Protein AF-A0A1E3B255-F1 (afdb_monomer_lite)

pLDDT: mean 76.57, std 17.76, range [32.53, 95.31]

Radius of gyration: 18.39 Å; chains: 1; bounding box: 44×26×52 Å

Organism: Asper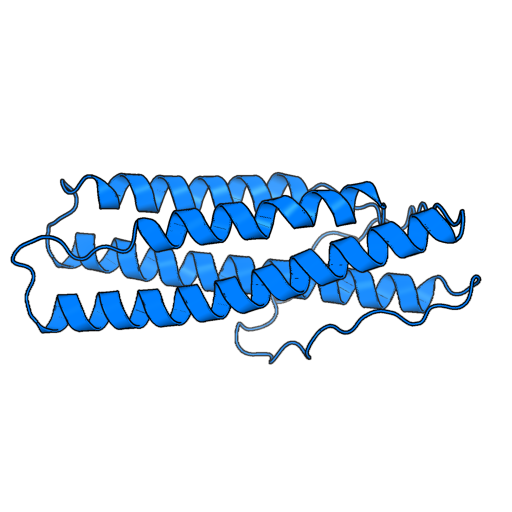gillus cristatus (NCBI:txid573508)

Secondary structure (DSSP, 8-state):
-PPPPPTT---PPP------TT-HHHHHHHHHHHHHHHHHHHHHHHHHHHHHHHHHHHTT-TTSHHHHHHHHHHHHHHHHHIIIIIS--S--HHHHHHTHHHHHHHHHHHHH-PPPTT--HHHHHHHHHHHHHHHHHHHHHHHHHHHHHHHHHHHHHTT-------------

Sequence (172 aa):
MSELPSPTEEISPLTAPDWPSKYTTQALSWFRELRLKISSIIHCLTKTLNAAVQIYEKTNLQDHPRYEDLQAAIHELQDWFDDVVTTETELTKDYLRSVWPMAMFIDIDIGNMVSPKGASIAVLEEMRSLRKEAREIAFEARYVARLAQDVAILLEEYEEGYVVEEMFPGFE

Structure (mmCIF, N/CA/C/O backbone):
data_AF-A0A1E3B255-F1
#
_entry.id   AF-A0A1E3B255-F1
#
loop_
_atom_site.group_PDB
_atom_site.id
_atom_site.type_symbol
_atom_site.label_atom_id
_atom_site.label_alt_id
_atom_site.label_comp_id
_atom_site.label_asym_id
_atom_site.label_entity_id
_atom_site.label_seq_id
_atom_site.pdbx_PDB_ins_code
_atom_site.Cartn_x
_atom_site.Cartn_y
_atom_site.Cartn_z
_atom_site.occupancy
_atom_site.B_iso_or_equiv
_atom_site.auth_seq_id
_atom_site.auth_comp_id
_atom_site.auth_asym_id
_atom_site.auth_atom_id
_atom_site.pdbx_PDB_model_num
ATOM 1 N N . MET A 1 1 ? 20.842 -16.129 4.203 1.00 33.91 1 MET A N 1
ATOM 2 C CA . MET A 1 1 ? 20.456 -15.459 5.466 1.00 33.91 1 MET A CA 1
ATOM 3 C C . MET A 1 1 ? 20.977 -14.041 5.381 1.00 33.91 1 MET A C 1
ATOM 5 O O . MET A 1 1 ? 21.850 -13.657 6.156 1.00 33.91 1 MET A O 1
ATOM 9 N N . SER A 1 2 ? 20.507 -13.293 4.388 1.00 33.69 2 SER A N 1
ATOM 10 C CA . SER A 1 2 ? 20.728 -11.856 4.360 1.00 33.69 2 SER A CA 1
ATOM 11 C C . SER A 1 2 ? 19.650 -11.228 5.233 1.00 33.69 2 SER A C 1
ATOM 13 O O . SER A 1 2 ? 18.496 -11.656 5.287 1.00 33.69 2 SER A O 1
ATOM 15 N N . GLU A 1 3 ? 20.081 -10.271 6.039 1.00 32.53 3 GLU A N 1
ATOM 16 C CA . GLU A 1 3 ? 19.199 -9.521 6.913 1.00 32.53 3 GLU A CA 1
ATOM 17 C C . GLU A 1 3 ? 18.278 -8.658 6.045 1.00 32.53 3 GLU A C 1
ATOM 19 O O . GLU A 1 3 ? 18.741 -7.869 5.221 1.00 32.53 3 GLU A O 1
ATOM 24 N N . LEU A 1 4 ? 16.966 -8.813 6.238 1.00 38.03 4 LEU A N 1
ATOM 25 C CA . LEU A 1 4 ? 15.984 -7.848 5.754 1.00 38.03 4 LEU A CA 1
ATOM 26 C C . LEU A 1 4 ? 16.382 -6.455 6.276 1.00 38.03 4 LEU A C 1
ATOM 28 O O . LEU A 1 4 ? 16.614 -6.318 7.484 1.00 38.03 4 LEU A O 1
ATOM 32 N N . PRO A 1 5 ? 16.470 -5.426 5.413 1.00 37.59 5 PRO A N 1
ATOM 33 C CA . PRO A 1 5 ? 16.816 -4.084 5.853 1.00 37.59 5 PRO A CA 1
ATOM 34 C C . PRO A 1 5 ? 15.815 -3.603 6.909 1.00 37.59 5 PRO A C 1
ATOM 36 O O . PRO A 1 5 ? 14.605 -3.820 6.811 1.00 37.59 5 PRO A O 1
ATOM 39 N N . SER A 1 6 ? 16.349 -2.992 7.967 1.00 33.16 6 SER A N 1
ATOM 40 C CA . SER A 1 6 ? 15.565 -2.540 9.114 1.00 33.16 6 SER A CA 1
ATOM 41 C C . SER A 1 6 ? 14.556 -1.454 8.698 1.00 33.16 6 SER A C 1
ATOM 43 O O . SER A 1 6 ? 14.873 -0.645 7.825 1.00 33.16 6 SER A O 1
ATOM 45 N N . PRO A 1 7 ? 13.376 -1.345 9.345 1.00 43.81 7 PRO A N 1
ATOM 46 C CA . PRO A 1 7 ? 12.202 -0.609 8.841 1.00 43.81 7 PRO A CA 1
ATOM 47 C C . PRO A 1 7 ? 12.319 0.927 8.885 1.00 43.81 7 PRO A C 1
ATOM 49 O O . PRO A 1 7 ? 11.310 1.626 8.879 1.00 43.81 7 PRO A O 1
ATOM 52 N N . THR A 1 8 ? 13.534 1.456 9.014 1.00 36.88 8 THR A N 1
ATOM 53 C CA . THR A 1 8 ? 13.813 2.865 9.330 1.00 36.88 8 THR A CA 1
ATOM 54 C C . THR A 1 8 ? 14.901 3.477 8.456 1.00 36.88 8 THR A C 1
ATOM 56 O O . THR A 1 8 ? 15.274 4.624 8.687 1.00 36.88 8 THR A O 1
ATOM 59 N N . GLU A 1 9 ? 15.425 2.757 7.460 1.00 41.53 9 GLU A N 1
ATOM 60 C CA . GLU A 1 9 ? 16.213 3.423 6.426 1.00 41.53 9 GLU A CA 1
ATOM 61 C C . GLU A 1 9 ? 15.268 4.333 5.641 1.00 41.53 9 GLU A C 1
ATOM 63 O O . GLU A 1 9 ? 14.358 3.864 4.959 1.00 41.53 9 GLU A O 1
ATOM 68 N N . GLU A 1 10 ? 15.448 5.648 5.791 1.00 41.59 10 GLU A N 1
ATOM 69 C CA . GLU A 1 10 ? 14.855 6.649 4.910 1.00 41.59 10 GLU A CA 1
ATOM 70 C C . GLU A 1 10 ? 15.289 6.318 3.478 1.00 41.59 10 GLU A C 1
ATOM 72 O O . GLU A 1 10 ? 16.357 6.725 3.017 1.00 41.59 10 GLU A O 1
ATOM 77 N N . ILE A 1 11 ? 14.478 5.525 2.774 1.00 51.50 11 ILE A N 1
ATOM 78 C CA . ILE A 1 11 ? 14.713 5.228 1.367 1.00 51.50 11 ILE A CA 1
ATOM 79 C C . ILE A 1 11 ? 14.586 6.563 0.648 1.00 51.50 11 ILE A C 1
ATOM 81 O O . ILE A 1 11 ? 13.497 7.152 0.619 1.00 51.50 11 ILE A O 1
ATOM 85 N N . SER A 1 12 ? 15.715 7.035 0.116 1.00 53.25 12 SER A N 1
ATOM 86 C CA . SER A 1 12 ? 15.820 8.306 -0.596 1.00 53.25 12 SER A CA 1
ATOM 87 C C . SER A 1 12 ? 14.668 8.456 -1.596 1.00 53.25 12 SER A C 1
ATOM 89 O O . SER A 1 12 ? 14.230 7.458 -2.179 1.00 53.25 12 SER A O 1
ATOM 91 N N . PRO A 1 13 ? 14.125 9.673 -1.779 1.00 60.66 13 PRO A N 1
ATOM 92 C CA . PRO A 1 13 ? 13.020 9.882 -2.702 1.00 60.66 13 PRO A CA 1
ATOM 93 C C . PRO A 1 13 ? 13.433 9.422 -4.103 1.00 60.66 13 PRO A C 1
ATOM 95 O O . PRO A 1 13 ? 14.395 9.934 -4.671 1.00 60.66 13 PRO A O 1
ATOM 98 N N . LEU A 1 14 ? 12.710 8.434 -4.634 1.00 67.88 14 LEU A N 1
ATOM 99 C CA . LEU A 1 14 ? 12.940 7.894 -5.967 1.00 67.88 14 LEU A CA 1
ATOM 100 C C . LEU A 1 14 ? 12.602 8.980 -6.993 1.00 67.88 14 LEU A C 1
ATOM 102 O O . LEU A 1 14 ? 11.482 9.480 -7.015 1.00 67.88 14 LEU A O 1
ATOM 106 N N . THR A 1 15 ? 13.561 9.370 -7.824 1.00 68.75 15 THR A N 1
ATOM 107 C CA . THR A 1 15 ? 13.362 10.389 -8.865 1.00 68.75 15 THR A CA 1
ATOM 108 C C . THR A 1 15 ? 13.256 9.756 -10.241 1.00 68.75 15 THR A C 1
ATOM 110 O O . THR A 1 15 ? 13.706 8.629 -10.443 1.00 68.75 15 THR A O 1
ATOM 113 N N . ALA A 1 16 ? 12.697 10.488 -11.207 1.00 65.06 16 ALA A N 1
ATOM 114 C CA . ALA A 1 16 ? 12.631 10.012 -12.584 1.00 65.06 16 ALA A CA 1
ATOM 115 C C . ALA A 1 16 ? 14.055 9.774 -13.116 1.00 65.06 16 ALA A C 1
ATOM 117 O O . ALA A 1 16 ? 14.921 10.630 -12.912 1.00 65.06 16 ALA A O 1
ATOM 118 N N . PRO A 1 17 ? 14.317 8.626 -13.753 1.00 67.12 17 PRO A N 1
ATOM 119 C CA . PRO A 1 17 ? 15.600 8.367 -14.371 1.00 67.12 17 PRO A CA 1
ATOM 120 C C . PRO A 1 17 ? 15.803 9.261 -15.600 1.00 67.12 17 PRO A C 1
ATOM 122 O O . PRO A 1 17 ? 14.902 9.414 -16.419 1.00 67.12 17 PRO A O 1
ATOM 125 N N . ASP A 1 18 ? 17.009 9.809 -15.747 1.00 62.75 18 ASP A N 1
ATOM 126 C CA . ASP A 1 18 ? 17.459 10.526 -16.948 1.00 62.75 18 ASP A CA 1
ATOM 127 C C . ASP A 1 18 ? 18.428 9.624 -17.726 1.00 62.75 18 ASP A C 1
ATOM 129 O O . ASP A 1 18 ? 19.645 9.817 -17.699 1.00 62.75 18 ASP A O 1
ATOM 133 N N . TRP A 1 19 ? 17.916 8.530 -18.303 1.00 63.19 19 TRP A N 1
ATOM 134 C CA . TRP A 1 19 ? 18.770 7.572 -19.011 1.00 63.19 19 TRP A CA 1
ATOM 135 C C . TRP A 1 19 ? 18.948 7.975 -20.476 1.00 63.19 19 TRP A C 1
ATOM 137 O O . TRP A 1 19 ? 17.983 7.954 -21.239 1.00 63.19 19 TRP A O 1
ATOM 147 N N . PRO A 1 20 ? 20.182 8.259 -20.926 1.00 50.91 20 PRO A N 1
ATOM 148 C CA . PRO A 1 20 ? 20.498 8.167 -22.338 1.00 50.91 20 PRO A CA 1
ATOM 149 C C . PRO A 1 20 ? 20.525 6.689 -22.751 1.00 50.91 20 PRO A C 1
ATOM 151 O O . PRO A 1 20 ? 20.942 5.831 -21.972 1.00 50.91 20 PRO A O 1
ATOM 154 N N . SER A 1 21 ? 20.141 6.446 -24.002 1.00 55.00 21 SER A N 1
ATOM 155 C CA . SER A 1 21 ? 19.859 5.198 -24.736 1.00 55.00 21 SER A CA 1
ATOM 156 C C . SER A 1 21 ? 20.803 3.972 -24.624 1.00 55.00 21 SER A C 1
ATOM 158 O O . SER A 1 21 ? 20.763 3.072 -25.463 1.00 55.00 21 SER A O 1
ATOM 160 N N . LYS A 1 22 ? 21.746 3.920 -23.667 1.00 50.47 22 LYS A N 1
ATOM 161 C CA . LYS A 1 22 ? 22.837 2.922 -23.623 1.00 50.47 22 LYS A CA 1
ATOM 162 C C . LYS A 1 22 ? 23.322 2.440 -22.242 1.00 50.47 22 LYS A C 1
ATOM 164 O O . LYS A 1 22 ? 24.376 1.806 -22.201 1.00 50.47 22 LYS A O 1
ATOM 169 N N . TYR A 1 23 ? 22.632 2.674 -21.121 1.00 56.22 23 TYR A N 1
ATOM 170 C CA . TYR A 1 23 ? 23.168 2.282 -19.797 1.00 56.22 23 TYR A CA 1
ATOM 171 C C . TYR A 1 23 ? 22.293 1.298 -19.012 1.00 56.22 23 TYR A C 1
ATOM 173 O O . TYR A 1 23 ? 21.348 1.674 -18.327 1.00 56.22 23 TYR A O 1
ATOM 181 N N . THR A 1 24 ? 22.704 0.029 -19.017 1.00 62.94 24 THR A N 1
ATOM 182 C CA . THR A 1 24 ? 22.044 -1.082 -18.311 1.00 62.94 24 THR A CA 1
ATOM 183 C C . THR A 1 24 ? 22.204 -1.034 -16.784 1.00 62.94 24 THR A C 1
ATOM 185 O O . THR A 1 24 ? 21.266 -1.361 -16.067 1.00 62.94 24 THR A O 1
ATOM 188 N N . THR A 1 25 ? 23.346 -0.587 -16.241 1.00 66.62 25 THR A N 1
ATOM 189 C CA . THR A 1 25 ? 23.601 -0.631 -14.781 1.00 66.62 25 THR A CA 1
ATOM 190 C C . THR A 1 25 ? 22.832 0.426 -13.982 1.00 66.62 25 THR A C 1
ATOM 192 O O . THR A 1 25 ? 22.376 0.146 -12.875 1.00 66.62 25 THR A O 1
ATOM 195 N N . GLN A 1 26 ? 22.668 1.638 -14.524 1.00 70.31 26 GLN A N 1
ATOM 196 C CA . GLN A 1 26 ? 21.880 2.693 -13.868 1.00 70.31 26 GLN A CA 1
ATOM 197 C C . GLN A 1 26 ? 20.389 2.352 -13.881 1.00 70.31 26 GLN A C 1
ATOM 199 O O . GLN A 1 26 ? 19.716 2.552 -12.872 1.00 70.31 26 GLN A O 1
ATOM 204 N N . ALA A 1 27 ? 19.913 1.754 -14.979 1.00 71.38 27 ALA A N 1
ATOM 205 C CA . ALA A 1 27 ? 18.572 1.200 -15.054 1.00 71.38 27 ALA A CA 1
ATOM 206 C C . ALA A 1 27 ? 18.344 0.138 -13.980 1.00 71.38 27 ALA A C 1
ATOM 208 O O . ALA A 1 27 ? 17.461 0.283 -13.138 1.00 71.38 27 ALA A O 1
ATOM 209 N N . LEU A 1 28 ? 19.221 -0.865 -13.926 1.00 73.38 28 LEU A N 1
ATOM 210 C CA . LEU A 1 28 ? 19.186 -1.916 -12.909 1.00 73.38 28 LEU A CA 1
ATOM 211 C C . LEU A 1 28 ? 19.162 -1.370 -11.472 1.00 73.38 28 LEU A C 1
ATOM 213 O O . LEU A 1 28 ? 18.398 -1.874 -10.650 1.00 73.38 28 LEU A O 1
ATOM 217 N N . SER A 1 29 ? 19.968 -0.349 -11.158 1.00 77.06 29 SER A N 1
ATOM 218 C CA . SER A 1 29 ? 19.981 0.280 -9.826 1.00 77.06 29 SER A CA 1
ATOM 219 C C . SER A 1 29 ? 18.655 0.956 -9.494 1.00 77.06 29 SER A C 1
ATOM 221 O O . SER A 1 29 ? 18.113 0.766 -8.411 1.00 77.06 29 SER A O 1
ATOM 223 N N . TRP A 1 30 ? 18.090 1.702 -10.436 1.00 81.69 30 TRP A N 1
ATOM 224 C CA . TRP A 1 30 ? 16.827 2.394 -10.217 1.00 81.69 30 TRP A CA 1
ATOM 225 C C . TRP A 1 30 ? 15.657 1.420 -10.037 1.00 81.69 30 TRP A C 1
ATOM 227 O O . TRP A 1 30 ? 14.828 1.606 -9.154 1.00 81.69 30 TRP A O 1
ATOM 237 N N . PHE A 1 31 ? 15.607 0.335 -10.816 1.00 78.56 31 PHE A N 1
ATOM 238 C CA . PHE A 1 31 ? 14.588 -0.702 -10.634 1.00 78.56 31 PHE A CA 1
ATOM 239 C C . PHE A 1 31 ? 14.726 -1.430 -9.289 1.00 78.56 31 PHE A C 1
ATOM 241 O O . PHE A 1 31 ? 13.714 -1.768 -8.671 1.00 78.56 31 PHE A O 1
ATOM 248 N N . ARG A 1 32 ? 15.960 -1.639 -8.802 1.00 79.88 32 ARG A N 1
ATOM 249 C CA . ARG A 1 32 ? 16.213 -2.133 -7.434 1.00 79.88 32 ARG A CA 1
ATOM 250 C C . ARG A 1 32 ? 15.617 -1.199 -6.399 1.00 79.88 32 ARG A C 1
ATOM 252 O O . ARG A 1 32 ? 14.892 -1.650 -5.519 1.00 79.88 32 ARG A O 1
ATOM 259 N N . GLU A 1 33 ? 15.909 0.089 -6.522 1.00 85.06 33 GLU A N 1
ATOM 260 C CA . GLU A 1 33 ? 15.391 1.114 -5.621 1.00 85.06 33 GLU A CA 1
ATOM 261 C C . GLU A 1 33 ? 13.861 1.190 -5.685 1.00 85.06 33 GLU A C 1
ATOM 263 O O . GLU A 1 33 ? 13.221 1.253 -4.639 1.00 85.06 33 GLU A O 1
ATOM 268 N N . LEU A 1 34 ? 13.262 1.075 -6.876 1.00 86.12 34 LEU A N 1
ATOM 269 C CA . LEU A 1 34 ? 11.813 0.987 -7.056 1.00 86.12 34 LEU A CA 1
ATOM 270 C C . LEU A 1 34 ? 11.219 -0.218 -6.316 1.00 86.12 34 LEU A C 1
ATOM 272 O O . LEU A 1 34 ? 10.269 -0.043 -5.554 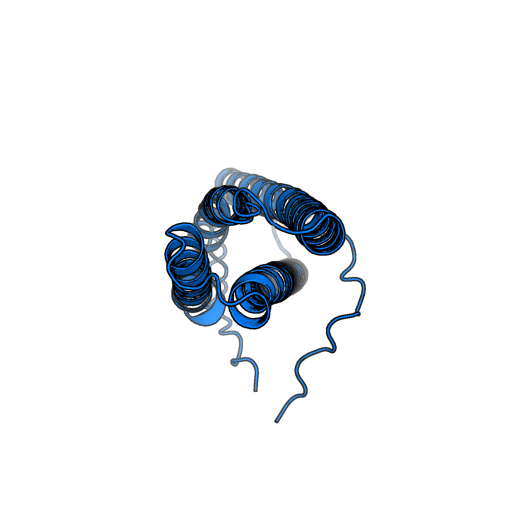1.00 86.12 34 LEU A O 1
ATOM 276 N N . ARG A 1 35 ? 11.781 -1.422 -6.494 1.00 84.81 35 ARG A N 1
ATOM 277 C CA . ARG A 1 35 ? 11.327 -2.629 -5.779 1.00 84.81 35 ARG A CA 1
ATOM 278 C C . ARG A 1 35 ? 11.441 -2.463 -4.270 1.00 84.81 35 ARG A C 1
ATOM 280 O O . ARG A 1 35 ? 10.469 -2.701 -3.566 1.00 84.81 35 ARG A O 1
ATOM 287 N N . LEU A 1 36 ? 12.585 -1.995 -3.771 1.00 86.50 36 LEU A N 1
ATOM 288 C CA . LEU A 1 36 ? 12.783 -1.742 -2.340 1.00 86.50 36 LEU A CA 1
ATOM 289 C C . LEU A 1 36 ? 11.780 -0.719 -1.798 1.00 86.50 36 LEU A C 1
ATOM 291 O O . LEU A 1 36 ? 11.238 -0.901 -0.707 1.00 86.50 36 LEU A O 1
ATOM 295 N N . LYS A 1 37 ? 11.500 0.335 -2.570 1.00 88.75 37 LYS A N 1
ATOM 296 C CA . LYS A 1 37 ? 10.533 1.364 -2.197 1.00 88.75 37 LYS A CA 1
ATOM 297 C C . LYS A 1 37 ? 9.118 0.800 -2.115 1.00 88.75 37 LYS A C 1
ATOM 299 O O . LYS A 1 37 ? 8.439 1.044 -1.122 1.00 88.75 37 LYS A O 1
ATOM 304 N N . ILE A 1 38 ? 8.699 0.012 -3.106 1.00 88.00 38 ILE A N 1
ATOM 305 C CA . ILE A 1 38 ? 7.403 -0.678 -3.099 1.00 88.00 38 ILE A CA 1
ATOM 306 C C . ILE A 1 38 ? 7.316 -1.626 -1.897 1.00 88.00 38 ILE A C 1
ATOM 308 O O . ILE A 1 38 ? 6.367 -1.527 -1.125 1.00 88.00 38 ILE A O 1
ATOM 312 N N . SER A 1 39 ? 8.326 -2.469 -1.664 1.00 88.25 39 SER A N 1
ATOM 313 C CA . SER A 1 39 ? 8.360 -3.376 -0.508 1.00 88.25 39 SER A CA 1
ATOM 314 C C . SER A 1 39 ? 8.238 -2.636 0.822 1.00 88.25 39 SER A C 1
ATOM 316 O O . SER A 1 39 ? 7.499 -3.065 1.707 1.00 88.25 39 SER A O 1
ATOM 318 N N . SER A 1 40 ? 8.917 -1.497 0.964 1.00 89.94 40 SER A N 1
ATOM 319 C CA . SER A 1 40 ? 8.816 -0.655 2.157 1.00 89.94 40 SER A CA 1
ATOM 320 C C . SER A 1 40 ? 7.414 -0.070 2.338 1.00 89.94 40 SER A C 1
ATOM 322 O O . SER A 1 40 ? 6.861 -0.163 3.432 1.00 89.94 40 SER A O 1
ATOM 324 N N . ILE A 1 41 ? 6.806 0.461 1.272 1.00 90.75 41 ILE A N 1
ATOM 325 C CA . ILE A 1 41 ? 5.433 0.991 1.287 1.00 90.75 41 ILE A CA 1
ATOM 326 C C . ILE A 1 41 ? 4.445 -0.089 1.733 1.00 90.75 41 ILE A C 1
ATOM 328 O O . ILE A 1 41 ? 3.659 0.141 2.652 1.00 90.75 41 ILE A O 1
ATOM 332 N N . ILE A 1 42 ? 4.515 -1.273 1.122 1.00 89.25 42 ILE A N 1
ATOM 333 C CA . ILE A 1 42 ? 3.624 -2.397 1.425 1.00 89.25 42 ILE A CA 1
ATOM 334 C C . ILE A 1 42 ? 3.818 -2.877 2.862 1.00 89.25 42 ILE A C 1
ATOM 336 O O . ILE A 1 42 ? 2.837 -3.086 3.579 1.00 89.25 42 ILE A O 1
ATOM 340 N N . HIS A 1 43 ? 5.065 -2.996 3.322 1.00 90.38 43 HIS A N 1
ATOM 341 C CA . HIS A 1 43 ? 5.364 -3.380 4.698 1.00 90.38 43 HIS A CA 1
ATOM 342 C C . HIS A 1 43 ? 4.805 -2.369 5.708 1.00 90.38 43 HIS A C 1
ATOM 344 O O . HIS A 1 43 ? 4.124 -2.755 6.662 1.00 90.38 43 HIS A O 1
ATOM 350 N N . CYS A 1 44 ? 5.064 -1.077 5.491 1.00 92.38 44 CYS A N 1
ATOM 351 C CA . CYS A 1 44 ? 4.564 -0.003 6.342 1.00 92.38 44 CYS A CA 1
ATOM 352 C C . CYS A 1 44 ? 3.035 -0.000 6.376 1.00 92.38 44 CYS A C 1
ATOM 354 O O . CYS A 1 44 ? 2.457 -0.016 7.460 1.00 92.38 44 CYS A O 1
ATOM 356 N N . LEU A 1 45 ? 2.375 -0.080 5.217 1.00 91.69 45 LEU A N 1
ATOM 357 C CA . LEU A 1 45 ? 0.918 -0.108 5.152 1.00 91.69 45 LEU A CA 1
ATOM 358 C C . LEU A 1 45 ? 0.343 -1.334 5.865 1.00 91.69 45 LEU A C 1
ATOM 360 O O . LEU A 1 45 ? -0.530 -1.189 6.717 1.00 91.69 45 LEU A O 1
ATOM 364 N N . THR A 1 46 ? 0.876 -2.525 5.589 1.00 91.38 46 THR A N 1
ATOM 365 C CA . THR A 1 46 ? 0.462 -3.776 6.241 1.00 91.38 46 THR A CA 1
ATOM 366 C C . THR A 1 46 ? 0.582 -3.670 7.758 1.00 91.38 46 THR A C 1
ATOM 368 O O . THR A 1 46 ? -0.315 -4.087 8.493 1.00 91.38 46 THR A O 1
ATOM 371 N N . LYS A 1 47 ? 1.671 -3.081 8.259 1.00 94.00 47 LYS A N 1
ATOM 372 C CA . LYS A 1 47 ? 1.872 -2.843 9.690 1.00 94.00 47 LYS A CA 1
ATOM 373 C C . LYS A 1 47 ? 0.824 -1.880 10.255 1.00 94.00 47 LYS A C 1
ATOM 375 O O . LYS A 1 47 ? 0.255 -2.167 11.310 1.00 94.00 47 LYS A O 1
ATOM 380 N N . THR A 1 48 ? 0.543 -0.773 9.571 1.00 95.00 48 THR A N 1
ATOM 381 C CA . THR A 1 48 ? -0.462 0.214 9.997 1.00 95.00 48 THR A CA 1
ATOM 382 C C . THR A 1 48 ? -1.881 -0.375 9.983 1.00 95.00 48 THR A C 1
ATOM 384 O O . THR A 1 48 ? -2.653 -0.141 10.916 1.00 95.00 48 THR A O 1
ATOM 387 N N . LEU A 1 49 ? -2.223 -1.196 8.983 1.00 93.69 49 LEU A N 1
ATOM 388 C CA . LEU A 1 49 ? -3.504 -1.909 8.909 1.00 93.69 49 LEU A CA 1
ATOM 389 C C . LEU A 1 49 ? -3.629 -2.957 10.023 1.00 93.69 49 LEU A C 1
ATOM 391 O O . LEU A 1 49 ? -4.639 -2.986 10.724 1.00 93.69 49 LEU A O 1
ATOM 395 N N . ASN A 1 50 ? -2.582 -3.748 10.275 1.00 94.75 50 ASN A N 1
ATOM 396 C CA . ASN A 1 50 ? -2.553 -4.692 11.396 1.00 94.75 50 ASN A CA 1
ATOM 397 C C . ASN A 1 50 ? -2.710 -3.987 12.751 1.00 94.75 50 ASN A C 1
ATOM 399 O O . ASN A 1 50 ? -3.404 -4.488 13.634 1.00 94.75 50 ASN A O 1
ATOM 403 N N . ALA A 1 51 ? -2.120 -2.803 12.929 1.00 95.31 51 ALA A N 1
ATOM 404 C CA . ALA A 1 51 ? -2.335 -2.007 14.135 1.00 95.31 51 ALA A CA 1
ATOM 405 C C . ALA A 1 51 ? -3.811 -1.592 14.291 1.00 95.31 51 ALA A C 1
ATOM 407 O O . ALA A 1 51 ? -4.342 -1.629 15.401 1.00 95.31 51 ALA A O 1
ATOM 408 N N . ALA A 1 52 ? -4.502 -1.267 13.193 1.00 93.88 52 ALA A N 1
ATOM 409 C CA . ALA A 1 52 ? -5.935 -0.977 13.223 1.00 93.88 52 ALA A CA 1
ATOM 410 C C . ALA A 1 52 ? -6.774 -2.222 13.558 1.00 93.88 52 ALA A C 1
ATOM 412 O O . ALA A 1 52 ? -7.698 -2.123 14.367 1.00 93.88 52 ALA A O 1
ATOM 413 N N . VAL A 1 53 ? -6.426 -3.394 13.018 1.00 94.06 53 VAL A N 1
ATOM 414 C CA . VAL A 1 53 ? -7.039 -4.686 13.382 1.00 94.06 53 VAL A CA 1
ATOM 415 C C . VAL A 1 53 ? -6.887 -4.953 14.884 1.00 94.06 53 VAL A C 1
ATOM 417 O O . VAL A 1 53 ? -7.870 -5.248 15.564 1.00 94.06 53 VAL A O 1
ATOM 420 N N . GLN A 1 54 ? -5.699 -4.728 15.450 1.00 94.44 54 GLN A N 1
ATOM 421 C CA . GLN A 1 54 ? -5.459 -4.904 16.887 1.00 94.44 54 GLN A CA 1
ATOM 422 C C . GLN A 1 54 ? -6.312 -3.983 17.770 1.00 94.44 54 GLN A C 1
ATOM 424 O O . GLN A 1 54 ? -6.605 -4.339 18.912 1.00 94.44 54 GLN A O 1
ATOM 429 N N . ILE A 1 55 ? -6.720 -2.801 17.291 1.00 93.00 55 ILE A N 1
ATOM 430 C CA . ILE A 1 55 ? -7.650 -1.938 18.037 1.00 93.00 55 ILE A CA 1
ATOM 431 C C . ILE A 1 55 ? -9.002 -2.636 18.188 1.00 93.00 55 ILE A C 1
ATOM 433 O O . ILE A 1 55 ? -9.556 -2.653 19.289 1.00 93.00 55 ILE A O 1
ATOM 437 N N . TYR A 1 56 ? -9.525 -3.242 17.120 1.00 91.06 56 TYR A N 1
ATOM 438 C CA . TYR A 1 56 ? -10.771 -4.010 17.182 1.00 91.06 56 TYR A CA 1
ATOM 439 C C . TYR A 1 56 ? -10.655 -5.194 18.145 1.00 91.06 56 TYR A C 1
ATOM 441 O O . TYR A 1 56 ? -11.551 -5.409 18.958 1.00 91.06 56 TYR A O 1
ATOM 449 N N . GLU A 1 57 ? -9.526 -5.900 18.133 1.00 92.06 57 GLU A N 1
ATOM 450 C CA . GLU A 1 57 ? -9.285 -7.033 19.033 1.00 92.06 57 GLU A CA 1
ATOM 451 C C . GLU A 1 57 ? -9.231 -6.606 20.502 1.00 92.06 57 GLU A C 1
ATOM 453 O O . GLU A 1 57 ? -9.917 -7.177 21.348 1.00 92.06 57 GLU A O 1
ATOM 458 N N . LYS A 1 58 ? -8.470 -5.550 20.814 1.00 91.69 58 LYS A N 1
ATOM 459 C CA . LYS A 1 58 ? -8.324 -5.022 22.183 1.00 91.69 58 LYS A CA 1
ATOM 460 C C . LYS A 1 58 ? -9.617 -4.424 22.732 1.00 91.69 58 LYS A C 1
ATOM 462 O O . LYS A 1 58 ? -9.782 -4.330 23.947 1.00 91.69 58 LYS A O 1
ATOM 467 N N . THR A 1 59 ? -10.512 -3.985 21.851 1.00 88.62 59 THR A N 1
ATOM 468 C CA . THR A 1 59 ? -11.796 -3.382 22.225 1.00 88.62 59 THR A CA 1
ATOM 469 C C . THR A 1 59 ? -12.961 -4.372 22.200 1.00 88.62 59 THR A C 1
ATOM 471 O O . THR A 1 59 ? -14.071 -3.975 22.548 1.00 88.62 59 THR A O 1
ATOM 474 N N . ASN A 1 60 ? -12.712 -5.651 21.881 1.00 87.31 60 ASN A N 1
ATOM 475 C CA . ASN A 1 60 ? -13.725 -6.697 21.696 1.00 87.31 60 ASN A CA 1
ATOM 476 C C . ASN A 1 60 ? -14.788 -6.328 20.641 1.00 87.31 60 ASN A C 1
ATOM 478 O O . ASN A 1 60 ? -15.986 -6.493 20.866 1.00 87.31 60 ASN A O 1
ATOM 482 N N . LEU A 1 61 ? -14.352 -5.759 19.513 1.00 85.56 61 LEU A N 1
ATOM 483 C CA . LEU A 1 61 ? -15.209 -5.289 18.417 1.00 85.56 61 LEU A CA 1
ATOM 484 C C . LEU A 1 61 ? -14.965 -6.062 17.111 1.00 85.56 61 LEU A C 1
ATOM 486 O O . LEU A 1 61 ? -15.159 -5.513 16.029 1.00 85.56 61 LEU A O 1
ATOM 490 N N . GLN A 1 62 ? -14.555 -7.330 17.202 1.00 90.19 62 GLN A N 1
ATOM 491 C CA . GLN A 1 62 ? -14.297 -8.201 16.047 1.00 90.19 62 GLN A CA 1
ATOM 492 C C . GLN A 1 62 ? -15.556 -8.475 15.206 1.00 90.19 62 GLN A C 1
ATOM 494 O O . GLN A 1 62 ? -15.446 -8.656 14.003 1.00 90.19 62 GLN A O 1
ATOM 499 N N . ASP A 1 63 ? -16.753 -8.416 15.802 1.00 87.25 63 ASP A N 1
ATOM 500 C CA . ASP A 1 63 ? -18.030 -8.578 15.082 1.00 87.25 63 ASP A CA 1
ATOM 501 C C . ASP A 1 63 ? -18.368 -7.383 14.161 1.00 87.25 63 ASP A C 1
ATOM 503 O O . ASP A 1 63 ? -19.403 -7.356 13.490 1.00 87.25 63 ASP A O 1
ATOM 507 N N . HIS A 1 64 ? -17.546 -6.330 14.166 1.00 87.31 64 HIS A N 1
ATOM 508 C CA . HIS A 1 64 ? -17.752 -5.170 13.313 1.00 87.31 64 HIS A CA 1
ATOM 509 C C . HIS A 1 64 ? -17.339 -5.501 11.866 1.00 87.31 64 HIS A C 1
ATOM 511 O O . HIS A 1 64 ? -16.200 -5.911 11.668 1.00 87.31 64 HIS A O 1
ATOM 517 N N . PRO A 1 65 ? -18.159 -5.216 10.829 1.00 87.88 65 PRO A N 1
ATOM 518 C CA . PRO A 1 65 ? -17.847 -5.589 9.438 1.00 87.88 65 PRO A CA 1
ATOM 519 C C . PRO A 1 65 ? -16.481 -5.097 8.940 1.00 87.88 65 PRO A C 1
ATOM 521 O O . PRO A 1 65 ? -15.810 -5.749 8.153 1.00 87.88 65 PRO A O 1
ATOM 524 N N . ARG A 1 66 ? -16.027 -3.948 9.455 1.00 88.81 66 ARG A N 1
ATOM 525 C CA . ARG A 1 66 ? -14.719 -3.386 9.091 1.00 88.81 66 ARG A CA 1
ATOM 526 C C . ARG A 1 66 ? -13.519 -4.168 9.624 1.00 88.81 66 ARG A C 1
ATOM 528 O O . ARG A 1 66 ? -12.419 -3.939 9.141 1.00 88.81 66 ARG A O 1
ATOM 535 N N . TYR A 1 67 ? -13.705 -5.030 10.621 1.00 90.94 67 TYR A N 1
ATOM 536 C CA . TYR A 1 67 ? -12.660 -5.948 11.067 1.00 90.94 67 TYR A CA 1
ATOM 537 C C . TYR A 1 67 ? -12.333 -6.946 9.951 1.00 90.94 67 TYR A C 1
ATOM 539 O O . TYR A 1 67 ? -11.181 -7.030 9.535 1.00 90.94 67 TYR A O 1
ATOM 547 N N . GLU A 1 68 ? -13.361 -7.604 9.407 1.00 90.69 68 GLU A N 1
ATOM 548 C CA . GLU A 1 68 ? -13.227 -8.533 8.279 1.00 90.69 68 GLU A CA 1
ATOM 549 C C . GLU A 1 68 ? -12.720 -7.813 7.021 1.00 90.69 68 GLU A C 1
ATOM 551 O O . GLU A 1 68 ? -11.781 -8.292 6.390 1.00 90.69 68 GLU A O 1
ATOM 556 N N . ASP A 1 69 ? -13.251 -6.621 6.707 1.00 90.50 69 ASP A N 1
ATOM 557 C CA . ASP A 1 69 ? -12.781 -5.833 5.555 1.00 90.50 69 ASP A CA 1
ATOM 558 C C . ASP A 1 69 ? -11.286 -5.469 5.662 1.00 90.50 69 ASP A C 1
ATOM 560 O O . ASP A 1 69 ? -10.577 -5.454 4.659 1.00 90.50 69 ASP A O 1
ATOM 564 N N . LEU A 1 70 ? -10.787 -5.152 6.867 1.00 90.56 70 LEU A N 1
ATOM 565 C CA . LEU A 1 70 ? -9.365 -4.852 7.086 1.00 90.56 70 LEU A CA 1
ATOM 566 C C . LEU A 1 70 ? -8.490 -6.099 6.950 1.00 90.56 70 LEU A C 1
ATOM 568 O O . LEU A 1 70 ? -7.381 -6.004 6.431 1.00 90.56 70 LEU A O 1
ATOM 572 N N . GLN A 1 71 ? -8.964 -7.254 7.415 1.00 92.38 71 GLN A N 1
ATOM 573 C CA . GLN A 1 71 ? -8.243 -8.514 7.238 1.00 92.38 71 GLN A CA 1
ATOM 574 C C . GLN A 1 71 ? -8.170 -8.904 5.761 1.00 92.38 71 GLN A C 1
ATOM 576 O O . GLN A 1 71 ? -7.091 -9.240 5.281 1.00 92.38 71 GLN A O 1
ATOM 581 N N . ALA A 1 72 ? -9.286 -8.798 5.035 1.00 90.69 72 ALA A N 1
ATOM 582 C CA . ALA A 1 72 ? -9.332 -9.045 3.597 1.00 90.69 72 ALA A CA 1
ATOM 583 C C . ALA A 1 72 ? -8.377 -8.113 2.835 1.00 90.69 72 ALA A C 1
ATOM 585 O O . ALA A 1 72 ? -7.568 -8.596 2.054 1.00 90.69 72 ALA A O 1
ATOM 586 N N . ALA A 1 73 ? -8.389 -6.814 3.148 1.00 88.12 73 ALA A N 1
ATOM 587 C CA . ALA A 1 73 ? -7.457 -5.835 2.586 1.00 88.12 73 ALA A CA 1
ATOM 588 C C . ALA A 1 73 ? -5.980 -6.215 2.802 1.00 88.12 73 ALA A C 1
ATOM 590 O O . ALA A 1 73 ? -5.176 -6.156 1.876 1.00 88.12 73 ALA A O 1
ATOM 591 N N . ILE A 1 74 ? -5.612 -6.648 4.015 1.00 90.75 74 ILE A N 1
ATOM 592 C CA . ILE A 1 74 ? -4.242 -7.102 4.306 1.00 90.75 74 ILE A CA 1
ATOM 593 C C . ILE A 1 74 ? -3.868 -8.311 3.439 1.00 90.75 74 ILE A C 1
ATOM 595 O O . ILE A 1 74 ? -2.756 -8.350 2.917 1.00 90.75 74 ILE A O 1
ATOM 599 N N . HIS A 1 75 ? -4.778 -9.274 3.281 1.00 89.69 75 HIS A N 1
ATOM 600 C CA . HIS A 1 75 ? -4.545 -10.447 2.440 1.00 89.69 75 HIS A CA 1
ATOM 601 C C . HIS A 1 75 ? -4.415 -10.081 0.958 1.00 89.69 75 HIS A C 1
ATOM 603 O O . HIS A 1 75 ? -3.448 -10.490 0.328 1.00 89.69 75 HIS A O 1
ATOM 609 N N . GLU A 1 76 ? -5.311 -9.251 0.420 1.00 87.31 76 GLU A N 1
ATOM 610 C CA . GLU A 1 76 ? -5.248 -8.793 -0.976 1.00 87.31 76 GLU A CA 1
ATOM 611 C C . GLU A 1 76 ? -3.946 -8.033 -1.274 1.00 87.31 76 GLU A C 1
ATOM 613 O O . GLU A 1 76 ? -3.341 -8.215 -2.331 1.00 87.31 76 GLU A O 1
ATOM 618 N N . LEU A 1 77 ? -3.477 -7.212 -0.328 1.00 86.50 77 LEU A N 1
ATOM 619 C CA . LEU A 1 77 ? -2.217 -6.484 -0.454 1.00 86.50 77 LEU A CA 1
ATOM 620 C C . LEU A 1 77 ? -1.001 -7.423 -0.471 1.00 86.50 77 LEU A C 1
ATOM 622 O O . LEU A 1 77 ? -0.044 -7.177 -1.208 1.00 86.50 77 LEU A O 1
ATOM 626 N N . GLN A 1 78 ? -1.031 -8.481 0.344 1.00 86.12 78 GLN A N 1
ATOM 627 C CA . GLN A 1 78 ? 0.013 -9.506 0.392 1.00 86.12 78 GLN A CA 1
ATOM 628 C C . GLN A 1 78 ? 0.027 -10.350 -0.883 1.00 86.12 78 GLN A C 1
ATOM 630 O O . GLN A 1 78 ? 1.087 -10.496 -1.483 1.00 86.12 78 GLN A O 1
ATOM 635 N N . ASP A 1 79 ? -1.137 -10.817 -1.336 1.00 86.69 79 ASP A N 1
ATOM 636 C CA . ASP A 1 79 ? -1.270 -11.590 -2.572 1.00 86.69 79 ASP A CA 1
ATOM 637 C C . ASP A 1 79 ? -0.764 -10.778 -3.775 1.00 86.69 79 ASP A C 1
ATOM 639 O O . ASP A 1 79 ? 0.039 -11.267 -4.568 1.00 86.69 79 ASP A O 1
ATOM 643 N N . TRP A 1 80 ? -1.144 -9.496 -3.873 1.00 84.44 80 TRP A N 1
ATOM 644 C CA . TRP A 1 80 ? -0.629 -8.606 -4.917 1.00 84.44 80 TRP A CA 1
ATOM 645 C C . TRP A 1 80 ? 0.893 -8.433 -4.838 1.00 84.44 80 TRP A C 1
ATOM 647 O O . TRP A 1 80 ? 1.571 -8.440 -5.867 1.00 84.44 80 TRP A O 1
ATOM 657 N N . PHE A 1 81 ? 1.442 -8.263 -3.632 1.00 83.88 81 PHE A N 1
ATOM 658 C CA . PHE A 1 81 ? 2.883 -8.113 -3.441 1.00 83.88 81 PHE A CA 1
ATOM 659 C C . PHE A 1 81 ? 3.642 -9.365 -3.887 1.00 83.88 81 PHE A C 1
ATOM 661 O O . PHE A 1 81 ? 4.643 -9.257 -4.603 1.00 83.88 81 PHE A O 1
ATOM 668 N N . ASP A 1 82 ? 3.145 -10.542 -3.522 1.00 83.31 82 ASP A N 1
ATOM 669 C CA . ASP A 1 82 ? 3.750 -11.813 -3.899 1.00 83.31 82 ASP A CA 1
ATOM 670 C C . ASP A 1 82 ? 3.665 -12.030 -5.423 1.00 83.31 82 ASP A C 1
ATOM 672 O O . ASP A 1 82 ? 4.685 -12.303 -6.070 1.00 83.31 82 ASP A O 1
ATOM 676 N N . ASP A 1 83 ? 2.502 -11.792 -6.032 1.00 79.81 83 ASP A N 1
ATOM 677 C CA . ASP A 1 83 ? 2.284 -11.965 -7.473 1.00 79.81 83 ASP A CA 1
ATOM 678 C C . ASP A 1 83 ? 3.099 -10.981 -8.328 1.00 79.81 83 ASP A C 1
ATOM 680 O O . ASP A 1 83 ? 3.665 -11.363 -9.353 1.00 79.81 83 ASP A O 1
ATOM 684 N N . VAL A 1 84 ? 3.183 -9.709 -7.927 1.00 73.19 84 VAL A N 1
ATOM 685 C CA . VAL A 1 84 ? 3.755 -8.645 -8.771 1.00 73.19 84 VAL A CA 1
ATOM 686 C C . VAL A 1 84 ? 5.206 -8.326 -8.429 1.00 73.19 84 VAL A C 1
ATOM 688 O O . VAL A 1 84 ? 6.014 -8.095 -9.325 1.00 73.19 84 VAL A O 1
ATOM 691 N N . VAL A 1 85 ? 5.567 -8.285 -7.146 1.00 70.62 85 VAL A N 1
ATOM 692 C CA . VAL A 1 85 ? 6.893 -7.807 -6.719 1.00 70.62 85 VAL A CA 1
ATOM 693 C C . VAL A 1 85 ? 7.869 -8.958 -6.522 1.00 70.62 85 VAL A C 1
ATOM 695 O O . VAL A 1 85 ? 9.054 -8.806 -6.830 1.00 70.62 85 VAL A O 1
ATOM 698 N N . THR A 1 86 ? 7.396 -10.102 -6.020 1.00 68.62 86 THR A N 1
ATOM 699 C CA . THR A 1 86 ? 8.277 -11.251 -5.754 1.00 68.62 86 THR A CA 1
ATOM 700 C C . THR A 1 86 ? 8.418 -12.189 -6.951 1.00 68.62 86 THR A C 1
ATOM 702 O O . THR A 1 86 ? 9.492 -12.764 -7.141 1.00 68.62 86 THR A O 1
ATOM 705 N N . THR A 1 87 ? 7.377 -12.311 -7.783 1.00 67.44 87 THR A N 1
ATOM 706 C CA . THR A 1 87 ? 7.347 -13.280 -8.891 1.00 67.44 87 THR A CA 1
ATOM 707 C C . THR A 1 87 ? 7.872 -12.704 -10.207 1.00 67.44 87 THR A C 1
ATOM 709 O O . THR A 1 87 ? 8.623 -13.381 -10.916 1.00 67.44 87 THR A O 1
ATOM 712 N N . GLU A 1 88 ? 7.543 -11.454 -10.547 1.00 66.88 88 GLU A N 1
ATOM 713 C CA . GLU A 1 88 ? 8.112 -10.817 -11.737 1.00 66.88 88 GLU A CA 1
ATOM 714 C C . GLU A 1 88 ? 9.557 -10.394 -11.481 1.00 66.88 88 GLU A C 1
ATOM 716 O O . GLU A 1 88 ? 9.844 -9.408 -10.804 1.00 66.88 88 GLU A O 1
ATOM 721 N N . THR A 1 89 ? 10.492 -11.152 -12.051 1.00 59.31 89 THR A N 1
ATOM 722 C CA . THR A 1 89 ? 11.929 -10.887 -11.916 1.00 59.31 89 THR A CA 1
ATOM 723 C C . THR A 1 89 ? 12.465 -9.976 -13.016 1.00 59.31 89 THR A C 1
ATOM 725 O O . THR A 1 89 ? 13.439 -9.261 -12.766 1.00 59.31 89 THR A O 1
ATOM 728 N N . GLU A 1 90 ? 11.791 -9.912 -14.165 1.00 61.09 90 GLU A N 1
ATOM 729 C CA . GLU A 1 90 ? 12.222 -9.173 -15.354 1.00 61.09 90 GLU A CA 1
ATOM 730 C C . GLU A 1 90 ? 11.935 -7.666 -15.259 1.00 61.09 90 GLU A C 1
ATOM 732 O O . GLU A 1 90 ? 10.911 -7.224 -14.737 1.00 61.09 90 GLU A O 1
ATOM 737 N N . LEU A 1 91 ? 12.855 -6.853 -15.786 1.00 63.53 91 LEU A N 1
ATOM 738 C CA . LEU A 1 91 ? 12.722 -5.395 -15.826 1.00 63.53 91 LEU A CA 1
ATOM 739 C C . LEU A 1 91 ? 11.919 -4.952 -17.045 1.00 63.53 91 LEU A C 1
ATOM 741 O O . LEU A 1 91 ? 12.476 -4.405 -17.992 1.00 63.53 91 LEU A O 1
ATOM 745 N N . THR A 1 92 ? 10.615 -5.209 -17.038 1.00 69.75 92 THR A N 1
ATOM 746 C CA . THR A 1 92 ? 9.768 -4.934 -18.199 1.00 69.75 92 THR A CA 1
ATOM 747 C C . THR A 1 92 ? 8.912 -3.685 -18.014 1.00 69.75 92 THR A C 1
ATOM 749 O O . THR A 1 92 ? 8.592 -3.225 -16.915 1.00 69.75 92 THR A O 1
ATOM 752 N N . LYS A 1 93 ? 8.479 -3.141 -19.147 1.00 72.62 93 LYS A N 1
ATOM 753 C CA . LYS A 1 93 ? 7.391 -2.166 -19.220 1.00 72.62 93 LYS A CA 1
ATOM 754 C C . LYS A 1 93 ? 6.100 -2.692 -18.581 1.00 72.62 93 LYS A C 1
ATOM 756 O O . LYS A 1 93 ? 5.325 -1.897 -18.053 1.00 72.62 93 LYS A O 1
ATOM 761 N N . ASP A 1 94 ? 5.876 -4.002 -18.618 1.00 77.19 94 ASP A N 1
ATOM 762 C CA . ASP A 1 94 ? 4.695 -4.630 -18.031 1.00 77.19 94 ASP A CA 1
ATOM 763 C C . ASP A 1 94 ? 4.781 -4.662 -16.500 1.00 77.19 94 ASP A C 1
ATOM 765 O O . ASP A 1 94 ? 3.809 -4.272 -15.853 1.00 77.19 94 ASP A O 1
ATOM 769 N N . TYR A 1 95 ? 5.964 -4.926 -15.929 1.00 79.88 95 TYR A N 1
ATOM 770 C CA . TYR A 1 95 ? 6.233 -4.735 -14.500 1.00 79.88 95 TYR A CA 1
ATOM 771 C C . TYR A 1 95 ? 5.947 -3.288 -14.065 1.00 79.88 95 TYR A C 1
ATOM 773 O O . TYR A 1 95 ? 5.217 -3.032 -13.115 1.00 79.88 95 TYR A O 1
ATOM 781 N N . LEU A 1 96 ? 6.455 -2.287 -14.790 1.00 83.25 96 LEU A N 1
ATOM 782 C CA . LEU A 1 96 ? 6.185 -0.884 -14.439 1.00 83.25 96 LEU A CA 1
ATOM 783 C C . LEU A 1 96 ? 4.693 -0.523 -14.507 1.00 83.25 96 LEU A C 1
ATOM 785 O O . LEU A 1 96 ? 4.210 0.297 -13.724 1.00 83.25 96 LEU A O 1
ATOM 789 N N . ARG A 1 97 ? 3.950 -1.141 -15.429 1.00 82.50 97 ARG A N 1
ATOM 790 C CA . ARG A 1 97 ? 2.499 -0.963 -15.557 1.00 82.50 97 ARG A CA 1
ATOM 791 C C . ARG A 1 97 ? 1.724 -1.683 -14.456 1.00 82.50 97 ARG A C 1
ATOM 793 O O . ARG A 1 97 ? 0.689 -1.166 -14.039 1.00 82.50 97 ARG A O 1
ATOM 800 N N . SER A 1 98 ? 2.204 -2.822 -13.961 1.00 83.25 98 SER A N 1
ATOM 801 C CA . SER A 1 98 ? 1.568 -3.562 -12.864 1.00 83.25 98 SER A CA 1
ATOM 802 C C . SER A 1 98 ? 1.738 -2.879 -11.499 1.00 83.25 98 SER A C 1
ATOM 804 O O . SER A 1 98 ? 0.926 -3.105 -10.601 1.00 83.25 98 SER A O 1
ATOM 806 N N . VAL A 1 99 ? 2.692 -1.946 -11.366 1.00 84.88 99 VAL A N 1
ATOM 807 C CA . VAL A 1 99 ? 2.812 -1.049 -10.198 1.00 84.88 99 VAL A CA 1
ATOM 808 C C . VAL A 1 99 ? 1.670 -0.022 -10.131 1.00 84.88 99 VAL A C 1
ATOM 810 O O . VAL A 1 99 ? 1.318 0.433 -9.046 1.00 84.88 99 VAL A O 1
ATOM 813 N N . TRP A 1 100 ? 1.039 0.350 -11.251 1.00 79.12 100 TRP A N 1
ATOM 814 C CA . TRP A 1 100 ? -0.023 1.367 -11.250 1.00 79.12 100 TRP A CA 1
ATOM 815 C C . TRP A 1 100 ? -1.261 0.989 -10.404 1.00 79.12 100 TRP A C 1
ATOM 817 O O . TRP A 1 100 ? -1.677 1.803 -9.572 1.00 79.12 100 TRP A O 1
ATOM 827 N N . PRO A 1 101 ? -1.834 -0.227 -10.538 1.00 80.31 101 PRO A N 1
ATOM 828 C CA . PRO A 1 101 ? -2.926 -0.700 -9.684 1.00 80.31 101 PRO A CA 1
ATOM 829 C C . PRO A 1 101 ? -2.664 -0.610 -8.175 1.00 80.31 101 PRO A C 1
ATOM 831 O O . PRO A 1 101 ? -3.614 -0.398 -7.425 1.00 80.31 101 PRO A O 1
ATOM 834 N N . MET A 1 102 ? -1.402 -0.697 -7.729 1.00 81.44 102 MET A N 1
ATOM 835 C CA . MET A 1 102 ? -1.010 -0.596 -6.313 1.00 81.44 102 MET A CA 1
ATOM 836 C C . MET A 1 102 ? -1.640 0.621 -5.627 1.00 81.44 102 MET A C 1
ATOM 838 O O . MET A 1 102 ? -2.210 0.519 -4.545 1.00 81.44 102 MET A O 1
ATOM 842 N N . ALA A 1 103 ? -1.572 1.784 -6.277 1.00 76.00 103 ALA A N 1
ATOM 843 C CA . ALA A 1 103 ? -2.090 3.031 -5.727 1.00 76.00 103 ALA A CA 1
ATOM 844 C C . ALA A 1 103 ? -3.606 2.987 -5.469 1.00 76.00 103 ALA A C 1
ATOM 846 O O . ALA A 1 103 ? -4.087 3.620 -4.532 1.00 76.00 103 ALA A O 1
ATOM 847 N N . MET A 1 104 ? -4.352 2.243 -6.291 1.00 74.38 104 MET A N 1
ATOM 848 C CA . MET A 1 104 ? -5.798 2.091 -6.148 1.00 74.38 104 MET A CA 1
ATOM 849 C C . MET A 1 104 ? -6.157 1.164 -4.982 1.00 74.38 104 MET A C 1
ATOM 851 O O . MET A 1 104 ? -7.065 1.499 -4.224 1.00 74.38 104 MET A O 1
ATOM 855 N N . PHE A 1 105 ? -5.445 0.043 -4.822 1.00 74.94 105 PHE A N 1
ATOM 856 C CA . PHE A 1 105 ? -5.671 -0.899 -3.718 1.00 74.94 105 PHE A CA 1
ATOM 857 C C . PHE A 1 105 ? -5.467 -0.224 -2.360 1.00 74.94 105 PHE A C 1
ATOM 859 O O . PHE A 1 105 ? -6.362 -0.223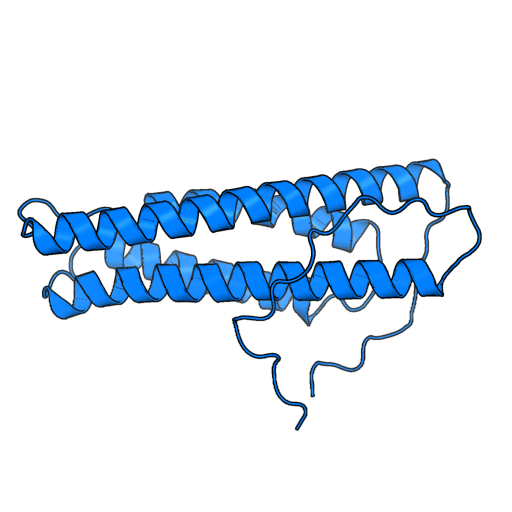 -1.519 1.00 74.94 105 PHE A O 1
ATOM 866 N N . ILE A 1 106 ? -4.361 0.505 -2.215 1.00 80.56 106 ILE A N 1
ATOM 867 C CA . ILE A 1 106 ? -4.002 1.185 -0.966 1.00 80.56 106 ILE A CA 1
ATOM 868 C C . ILE A 1 106 ? -5.080 2.185 -0.502 1.00 80.56 106 ILE A C 1
ATOM 870 O O . ILE A 1 106 ? -5.332 2.333 0.696 1.00 80.56 106 ILE A O 1
ATOM 874 N N . ASP A 1 107 ? -5.734 2.891 -1.429 1.00 78.19 107 ASP A N 1
ATOM 875 C CA . ASP A 1 107 ? -6.767 3.872 -1.080 1.00 78.19 107 ASP A CA 1
ATOM 876 C C . ASP A 1 107 ? -8.061 3.213 -0.553 1.00 78.19 107 ASP A C 1
ATOM 878 O O . ASP A 1 107 ? -8.753 3.808 0.284 1.00 78.19 107 ASP A O 1
ATOM 882 N N . ILE A 1 108 ? -8.380 1.991 -0.999 1.00 71.88 108 ILE A N 1
ATOM 883 C CA . ILE A 1 108 ? -9.543 1.219 -0.526 1.00 71.88 108 ILE A CA 1
ATOM 884 C C . ILE A 1 108 ? -9.334 0.802 0.936 1.00 71.88 108 ILE A C 1
ATOM 886 O O . ILE A 1 108 ? -10.231 0.986 1.767 1.00 71.88 108 ILE A O 1
ATOM 890 N N . ASP A 1 109 ? -8.126 0.361 1.278 1.00 75.06 109 ASP A N 1
ATOM 891 C CA . ASP A 1 109 ? -7.786 -0.189 2.595 1.00 75.06 109 ASP A CA 1
ATOM 892 C C . ASP A 1 109 ? -7.912 0.850 3.719 1.00 75.06 109 ASP A C 1
ATOM 894 O O . ASP A 1 109 ? -8.426 0.579 4.810 1.00 75.06 109 ASP A O 1
ATOM 898 N N . ILE A 1 110 ? -7.539 2.101 3.432 1.00 82.50 110 ILE A N 1
ATOM 899 C CA . ILE A 1 110 ? -7.667 3.230 4.368 1.00 82.50 110 ILE A CA 1
ATOM 900 C C . ILE A 1 110 ? -9.134 3.511 4.704 1.00 82.50 110 ILE A C 1
ATOM 902 O O . ILE A 1 110 ? -9.458 3.935 5.823 1.00 82.50 110 ILE A O 1
ATOM 906 N N . GLY A 1 111 ? -10.035 3.282 3.745 1.00 79.50 111 GLY A N 1
ATOM 907 C CA . GLY A 1 111 ? -11.476 3.442 3.921 1.00 79.50 111 GLY A CA 1
ATOM 908 C C . GLY A 1 111 ? -12.046 2.543 5.019 1.00 79.50 111 GLY A C 1
ATOM 909 O O . GLY A 1 111 ? -13.019 2.926 5.676 1.00 79.50 111 GLY A O 1
ATOM 910 N N . ASN A 1 112 ? -11.405 1.401 5.278 1.00 82.75 112 ASN A N 1
ATOM 911 C CA . ASN A 1 112 ? -11.853 0.408 6.253 1.00 82.75 112 ASN A CA 1
ATOM 912 C C . ASN A 1 112 ? -11.380 0.708 7.685 1.00 82.75 112 ASN A C 1
ATOM 914 O O . ASN A 1 112 ? -11.948 0.194 8.648 1.00 82.75 112 ASN A O 1
ATOM 918 N N . MET A 1 113 ? -10.434 1.633 7.870 1.00 87.62 113 MET A N 1
ATOM 919 C CA . MET A 1 113 ? -9.938 2.077 9.180 1.00 87.62 113 MET A CA 1
ATOM 920 C C . MET A 1 113 ? -10.927 3.026 9.888 1.00 87.62 113 MET A C 1
ATOM 922 O O . MET A 1 113 ? -10.622 4.171 10.238 1.00 87.62 113 MET A O 1
ATOM 926 N N . VAL A 1 114 ? -12.175 2.597 10.054 1.00 85.00 114 VAL A N 1
ATOM 927 C CA . VAL A 1 114 ? -13.236 3.354 10.732 1.00 85.00 114 VAL A CA 1
ATOM 928 C C . VAL A 1 114 ? -13.208 3.044 12.223 1.00 85.00 114 VAL A C 1
ATOM 930 O O . VAL A 1 114 ? -12.794 1.972 12.633 1.00 85.00 114 VAL A O 1
ATOM 933 N N . SER A 1 115 ? -13.625 3.988 13.062 1.00 83.25 115 SER A N 1
ATOM 934 C CA . SER A 1 115 ? -13.828 3.691 14.479 1.00 83.25 115 SER A CA 1
ATOM 935 C C . SER A 1 115 ? -15.283 3.269 14.694 1.00 83.25 115 SER A C 1
ATOM 937 O O . SER A 1 115 ? -16.176 3.986 14.227 1.00 83.25 115 SER A O 1
ATOM 939 N N . PRO A 1 116 ? -15.551 2.165 15.403 1.00 76.56 116 PRO A N 1
ATOM 940 C CA . PRO A 1 116 ? -16.912 1.739 15.700 1.00 76.56 116 PRO A CA 1
ATOM 941 C C . PRO A 1 116 ? -17.687 2.787 16.512 1.00 76.56 116 PRO A C 1
ATOM 943 O O . PRO A 1 116 ? -17.137 3.549 17.315 1.00 76.56 116 PRO A O 1
ATOM 946 N N . LYS A 1 117 ? -19.005 2.839 16.297 1.00 78.81 117 LYS A N 1
ATOM 947 C CA . LYS A 1 117 ? -19.891 3.787 16.983 1.00 78.81 117 LYS A CA 1
ATOM 948 C C . LYS A 1 117 ? -19.914 3.486 18.484 1.00 78.81 117 LYS A C 1
ATOM 950 O O . LYS A 1 117 ? -20.219 2.371 18.884 1.00 78.81 117 LYS A O 1
ATOM 955 N N . GLY A 1 118 ? -19.643 4.498 19.308 1.00 78.88 118 GLY A N 1
ATOM 956 C CA . GLY A 1 118 ? -19.590 4.348 20.768 1.00 78.88 118 GLY A CA 1
ATOM 957 C C . GLY A 1 118 ? -18.218 3.950 21.317 1.00 78.88 118 GLY A C 1
ATOM 958 O O . GLY A 1 118 ? -18.092 3.782 22.527 1.00 78.88 118 GLY A O 1
ATOM 959 N N . ALA A 1 119 ? -17.191 3.849 20.464 1.00 85.12 119 ALA A N 1
ATOM 960 C CA . ALA A 1 119 ? -15.809 3.721 20.911 1.00 85.12 119 ALA A CA 1
ATOM 961 C C . ALA A 1 119 ? -15.398 4.891 21.823 1.00 85.12 119 ALA A C 1
ATOM 963 O O . ALA A 1 119 ? -15.893 6.016 21.693 1.00 85.12 119 ALA A O 1
ATOM 964 N N . SER A 1 120 ? -14.473 4.624 22.747 1.00 89.69 120 SER A N 1
ATOM 965 C CA . SER A 1 120 ? -13.927 5.652 23.633 1.00 89.69 120 SER A CA 1
ATOM 966 C C . SER A 1 120 ? -13.160 6.721 22.845 1.00 89.69 120 SER A C 1
ATOM 968 O O . SER A 1 120 ? -12.694 6.482 21.729 1.00 89.69 120 SER A O 1
ATOM 970 N N . ILE A 1 121 ? -12.98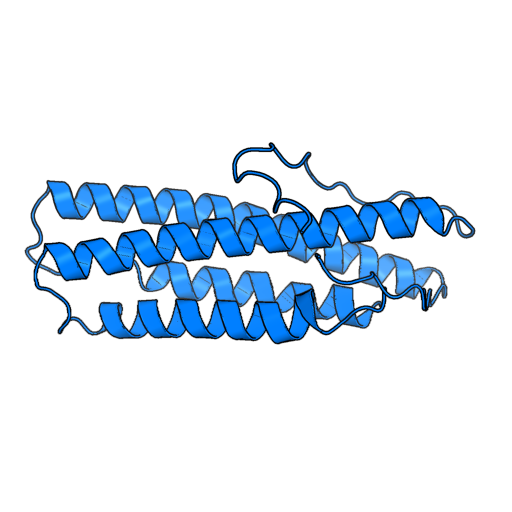5 7.905 23.442 1.00 91.12 121 ILE A N 1
ATOM 971 C CA . ILE A 1 121 ? -12.209 9.000 22.831 1.00 91.12 121 ILE A CA 1
ATOM 972 C C . ILE A 1 121 ? -10.782 8.544 22.499 1.00 91.12 121 ILE A C 1
ATOM 974 O O . ILE A 1 121 ? -10.304 8.815 21.404 1.00 91.12 121 ILE A O 1
ATOM 978 N N . ALA A 1 122 ? -10.148 7.777 23.390 1.00 91.12 122 ALA A N 1
ATOM 979 C CA . ALA A 1 122 ? -8.805 7.248 23.162 1.00 91.12 122 ALA A CA 1
ATOM 980 C C . ALA A 1 122 ? -8.734 6.352 21.910 1.00 91.12 122 ALA A C 1
ATOM 982 O O . ALA A 1 122 ? -7.867 6.542 21.064 1.00 91.12 122 ALA A O 1
ATOM 983 N N . VAL A 1 123 ? -9.696 5.438 21.735 1.00 90.81 123 VAL A N 1
ATOM 984 C CA . VAL A 1 123 ? -9.773 4.551 20.557 1.00 90.81 123 VAL A CA 1
ATOM 985 C C . VAL A 1 123 ? -10.031 5.347 19.272 1.00 90.81 123 VAL A C 1
ATOM 987 O O . VAL A 1 123 ? -9.487 5.039 18.209 1.00 90.81 123 VAL A O 1
ATOM 990 N N . LEU A 1 124 ? -10.857 6.395 19.355 1.00 90.94 124 LEU A N 1
ATOM 991 C CA . LEU A 1 124 ? -11.122 7.297 18.233 1.00 90.94 124 LEU A CA 1
ATOM 992 C C . LEU A 1 124 ? -9.858 8.047 17.791 1.00 90.94 124 LEU A C 1
ATOM 994 O O . LEU A 1 124 ? -9.627 8.201 16.589 1.00 90.94 124 LEU A O 1
ATOM 998 N N . GLU A 1 125 ? -9.059 8.522 18.745 1.00 93.25 125 GLU A N 1
ATOM 999 C CA . GLU A 1 125 ? -7.798 9.221 18.490 1.00 93.25 125 GLU A CA 1
ATOM 1000 C C . GLU A 1 125 ? -6.733 8.285 17.914 1.00 93.25 125 GLU A C 1
ATOM 1002 O O . GLU A 1 125 ? -6.109 8.635 16.912 1.00 93.25 125 GLU A O 1
ATOM 1007 N N . GLU A 1 126 ? -6.595 7.075 18.459 1.00 94.25 126 GLU A N 1
ATOM 1008 C CA . GLU A 1 126 ? -5.652 6.063 17.972 1.00 94.25 126 GLU A CA 1
ATOM 1009 C C . GLU A 1 126 ? -5.951 5.678 16.514 1.00 94.25 126 GLU A C 1
ATOM 1011 O O . GLU A 1 126 ? -5.099 5.818 15.636 1.00 94.25 126 GLU A O 1
ATOM 1016 N N . MET A 1 127 ? -7.207 5.336 16.202 1.00 93.50 127 MET A N 1
ATOM 1017 C CA . MET A 1 127 ? -7.625 5.009 14.832 1.00 93.50 127 MET A CA 1
ATOM 1018 C C . MET A 1 127 ? -7.499 6.210 13.877 1.00 93.50 127 MET A C 1
ATOM 1020 O O . MET A 1 127 ? -7.231 6.063 12.683 1.00 93.50 127 MET A O 1
ATOM 1024 N N . ARG A 1 128 ? -7.703 7.442 14.370 1.00 93.19 128 ARG A N 1
ATOM 1025 C CA . ARG A 1 128 ? -7.459 8.658 13.577 1.00 93.19 128 ARG A CA 1
ATOM 1026 C C . ARG A 1 128 ? -5.974 8.827 13.258 1.00 93.19 128 ARG A C 1
ATOM 1028 O O . ARG A 1 128 ? -5.676 9.207 12.128 1.00 93.19 128 ARG A O 1
ATOM 1035 N N . SER A 1 129 ? -5.088 8.554 14.212 1.00 95.06 129 SER A N 1
ATOM 1036 C CA . SER A 1 129 ? -3.640 8.612 14.004 1.00 95.06 129 SER A CA 1
ATOM 1037 C C . SER A 1 129 ? -3.200 7.603 12.947 1.00 95.06 129 SER A C 1
ATOM 1039 O O . SER A 1 129 ? -2.577 7.995 11.965 1.00 95.06 129 SER A O 1
ATOM 1041 N N . LEU A 1 130 ? -3.634 6.345 13.071 1.00 95.25 130 LEU A N 1
ATOM 1042 C CA . LEU A 1 130 ? -3.305 5.294 12.104 1.00 95.25 130 LEU A CA 1
ATOM 1043 C C . LEU A 1 130 ? -3.812 5.625 10.693 1.00 95.25 130 LEU A C 1
ATOM 1045 O O . LEU A 1 130 ? -3.084 5.474 9.721 1.00 95.25 130 LEU A O 1
ATOM 1049 N N . ARG A 1 131 ? -5.031 6.168 10.554 1.00 93.75 131 ARG A N 1
ATOM 1050 C CA . ARG A 1 131 ? -5.520 6.656 9.248 1.00 93.75 131 ARG A CA 1
ATOM 1051 C C . ARG A 1 131 ? -4.660 7.765 8.654 1.00 93.75 131 ARG A C 1
ATOM 1053 O O . ARG A 1 131 ? -4.584 7.880 7.435 1.00 93.75 131 ARG A O 1
ATOM 1060 N N . LYS A 1 132 ? -4.117 8.657 9.486 1.00 93.56 132 LYS A N 1
ATOM 1061 C CA . LYS A 1 132 ? -3.253 9.743 9.009 1.00 93.56 132 LYS A CA 1
ATOM 1062 C C . LYS A 1 132 ? -1.955 9.163 8.455 1.00 93.56 132 LYS A C 1
ATOM 1064 O O . LYS A 1 132 ? -1.588 9.513 7.343 1.00 93.56 132 LYS A O 1
ATOM 1069 N N . GLU A 1 133 ? -1.346 8.244 9.194 1.00 94.94 133 GLU A N 1
ATOM 1070 C CA . GLU A 1 133 ? -0.143 7.515 8.785 1.00 94.94 133 GLU A CA 1
ATOM 1071 C C . GLU A 1 133 ? -0.378 6.734 7.484 1.00 94.94 133 GLU A C 1
ATOM 1073 O O . GLU A 1 133 ? 0.346 6.922 6.511 1.00 94.94 133 GLU A O 1
ATOM 1078 N N . ALA A 1 134 ? -1.469 5.967 7.397 1.00 93.06 134 ALA A N 1
ATOM 1079 C CA . ALA A 1 134 ? -1.808 5.225 6.185 1.00 93.06 134 ALA A CA 1
ATOM 1080 C C . ALA A 1 134 ? -2.003 6.148 4.965 1.00 93.06 134 ALA A C 1
ATOM 1082 O O . ALA A 1 134 ? -1.586 5.814 3.861 1.00 93.06 134 ALA A O 1
ATOM 1083 N N . ARG A 1 135 ? -2.570 7.350 5.149 1.00 92.19 135 ARG A N 1
ATOM 1084 C CA . ARG A 1 135 ? -2.698 8.352 4.071 1.00 92.19 135 ARG A CA 1
ATOM 1085 C C . ARG A 1 135 ? -1.362 8.931 3.616 1.00 92.19 135 ARG A C 1
ATOM 1087 O O . ARG A 1 135 ? -1.242 9.275 2.443 1.00 92.19 135 ARG A O 1
ATOM 1094 N N . GLU A 1 136 ? -0.403 9.083 4.522 1.00 92.75 136 GLU A N 1
ATOM 1095 C CA . GLU A 1 136 ? 0.956 9.521 4.186 1.00 92.75 136 GLU A CA 1
ATOM 1096 C C . GLU A 1 136 ? 1.654 8.437 3.348 1.00 92.75 136 GLU A C 1
ATOM 1098 O O . GLU A 1 136 ? 2.172 8.744 2.275 1.00 92.75 136 GLU A O 1
ATOM 1103 N N . ILE A 1 137 ? 1.525 7.166 3.745 1.00 92.44 137 ILE A N 1
ATOM 1104 C CA . ILE A 1 137 ? 2.016 6.009 2.978 1.00 92.44 137 I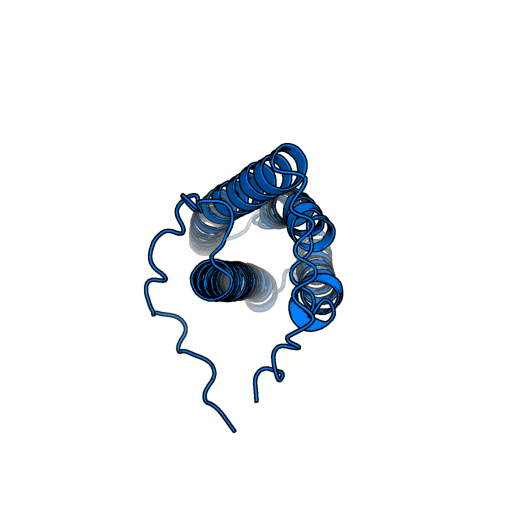LE A CA 1
ATOM 1105 C C . ILE A 1 137 ? 1.336 5.929 1.599 1.00 92.44 137 ILE A C 1
ATOM 1107 O O . ILE A 1 137 ? 2.002 5.750 0.583 1.00 92.44 137 ILE A O 1
ATOM 1111 N N . ALA A 1 138 ? 0.018 6.134 1.523 1.00 90.38 138 ALA A N 1
ATOM 1112 C CA . ALA A 1 138 ? -0.712 6.150 0.253 1.00 90.38 138 ALA A CA 1
ATOM 1113 C C . ALA A 1 138 ? -0.281 7.286 -0.673 1.00 90.38 138 ALA A C 1
ATOM 1115 O O . ALA A 1 138 ? -0.212 7.110 -1.888 1.00 90.38 138 ALA A O 1
ATOM 1116 N N . PHE A 1 139 ? 0.015 8.465 -0.122 1.00 90.38 139 PHE A N 1
ATOM 1117 C CA . PHE A 1 139 ? 0.543 9.571 -0.914 1.00 90.38 139 PHE A CA 1
ATOM 1118 C C . PHE A 1 139 ? 1.880 9.197 -1.561 1.00 90.38 139 PHE A C 1
ATOM 1120 O O . PHE A 1 139 ? 2.077 9.438 -2.754 1.00 90.38 139 PHE A O 1
ATOM 1127 N N . GLU A 1 140 ? 2.764 8.560 -0.797 1.00 90.69 140 GLU A N 1
ATOM 1128 C CA . GLU A 1 140 ? 4.038 8.053 -1.295 1.00 90.69 140 GLU A CA 1
ATOM 1129 C C . GLU A 1 140 ? 3.847 6.948 -2.345 1.00 90.69 140 GLU A C 1
ATOM 1131 O O . GLU A 1 140 ? 4.471 6.989 -3.406 1.00 90.69 140 GLU A O 1
ATOM 1136 N N . ALA A 1 141 ? 2.909 6.028 -2.125 1.00 90.31 141 ALA A N 1
ATOM 1137 C CA . ALA A 1 141 ? 2.568 4.988 -3.088 1.00 90.31 141 ALA A CA 1
ATOM 1138 C C . ALA A 1 141 ? 2.052 5.547 -4.418 1.00 90.31 141 ALA A C 1
ATOM 1140 O O . ALA A 1 141 ? 2.486 5.108 -5.482 1.00 90.31 141 ALA A O 1
ATOM 1141 N N . ARG A 1 142 ? 1.180 6.563 -4.377 1.00 89.38 142 ARG A N 1
ATOM 1142 C CA . ARG A 1 142 ? 0.706 7.263 -5.582 1.00 89.38 142 ARG A CA 1
ATOM 1143 C C . ARG A 1 142 ? 1.846 7.950 -6.326 1.00 89.38 142 ARG A C 1
ATOM 1145 O O . ARG A 1 142 ? 1.855 7.949 -7.556 1.00 89.38 142 ARG A O 1
ATOM 1152 N N . TYR A 1 143 ? 2.795 8.536 -5.598 1.00 90.56 143 TYR A N 1
ATOM 1153 C CA . TYR A 1 143 ? 3.980 9.140 -6.200 1.00 90.56 143 TYR A CA 1
ATOM 1154 C C . TYR A 1 143 ? 4.832 8.090 -6.926 1.00 90.56 143 TYR A C 1
ATOM 1156 O O . TYR A 1 143 ? 5.146 8.273 -8.100 1.00 90.56 143 TYR A O 1
ATOM 1164 N N . VAL A 1 144 ? 5.127 6.965 -6.268 1.00 90.62 144 VAL A N 1
ATOM 1165 C CA . VAL A 1 144 ? 5.900 5.856 -6.850 1.00 90.62 144 VAL A CA 1
ATOM 1166 C C . VAL A 1 144 ? 5.189 5.234 -8.054 1.00 90.62 144 VAL A C 1
ATOM 1168 O O . VAL A 1 144 ? 5.820 5.014 -9.085 1.00 90.62 144 VAL A O 1
ATOM 1171 N N . ALA A 1 145 ? 3.877 5.008 -7.971 1.00 89.81 145 ALA A N 1
ATOM 1172 C CA . ALA A 1 145 ? 3.086 4.460 -9.073 1.00 89.81 145 ALA A CA 1
ATOM 1173 C C . ALA A 1 145 ? 3.087 5.377 -10.302 1.00 89.81 145 ALA A C 1
ATOM 1175 O O . ALA A 1 145 ? 3.260 4.913 -11.429 1.00 89.81 145 ALA A O 1
ATOM 1176 N N . ARG A 1 146 ? 2.948 6.691 -10.090 1.00 89.25 146 ARG A N 1
ATOM 1177 C CA . ARG A 1 146 ? 3.057 7.674 -11.172 1.00 89.25 146 ARG A CA 1
ATOM 1178 C C . ARG A 1 146 ? 4.451 7.675 -11.789 1.00 89.25 146 ARG A C 1
ATOM 1180 O O . ARG A 1 146 ? 4.574 7.711 -13.005 1.00 89.25 146 ARG A O 1
ATOM 1187 N N . LEU A 1 147 ? 5.485 7.592 -10.959 1.00 89.25 147 LEU A N 1
ATOM 1188 C CA . LEU A 1 147 ? 6.856 7.545 -11.438 1.00 89.25 147 LEU A CA 1
ATOM 1189 C C . LEU A 1 147 ? 7.122 6.305 -12.301 1.00 89.25 147 LEU A C 1
ATOM 1191 O O . LEU A 1 147 ? 7.698 6.421 -13.377 1.00 89.25 147 LEU A O 1
ATOM 1195 N N . ALA A 1 148 ? 6.666 5.131 -11.858 1.00 87.81 148 ALA A N 1
ATOM 1196 C CA . ALA A 1 148 ? 6.763 3.897 -12.631 1.00 87.81 148 ALA A CA 1
ATOM 1197 C C . ALA A 1 148 ? 6.041 4.018 -13.984 1.00 87.81 148 ALA A C 1
ATOM 1199 O O . ALA A 1 148 ? 6.579 3.600 -15.008 1.00 87.81 148 ALA A O 1
ATOM 1200 N N . GLN A 1 149 ? 4.867 4.658 -14.008 1.00 87.44 149 GLN A N 1
ATOM 1201 C CA . GLN A 1 149 ? 4.129 4.928 -15.241 1.00 87.44 149 GLN A CA 1
ATOM 1202 C C . GLN A 1 149 ? 4.890 5.866 -16.191 1.00 87.44 149 GLN A C 1
ATOM 1204 O O . GLN A 1 149 ? 4.983 5.566 -17.381 1.00 87.44 149 GLN A O 1
ATOM 1209 N N . ASP A 1 150 ? 5.449 6.967 -15.682 1.00 85.56 150 ASP A N 1
ATOM 1210 C CA . ASP A 1 150 ? 6.230 7.913 -16.488 1.00 85.56 150 ASP A CA 1
ATOM 1211 C C . ASP A 1 150 ? 7.449 7.208 -17.118 1.00 85.56 150 ASP A C 1
ATOM 1213 O O . ASP A 1 150 ? 7.729 7.379 -18.304 1.00 85.56 150 ASP A O 1
ATOM 1217 N N . VAL A 1 151 ? 8.123 6.329 -16.367 1.00 81.88 151 VAL A N 1
ATOM 1218 C CA . VAL A 1 151 ? 9.240 5.519 -16.885 1.00 81.88 151 VAL A CA 1
ATOM 1219 C C . VAL A 1 151 ? 8.777 4.489 -17.914 1.00 81.88 151 VAL A C 1
ATOM 1221 O O . VAL A 1 151 ? 9.451 4.297 -18.923 1.00 81.88 151 VAL A O 1
ATOM 1224 N N . ALA A 1 152 ? 7.618 3.858 -17.719 1.00 81.62 152 ALA A N 1
ATOM 1225 C CA . ALA A 1 152 ? 7.063 2.921 -18.696 1.00 81.62 152 ALA A CA 1
ATOM 1226 C C . ALA A 1 152 ? 6.776 3.595 -20.048 1.00 81.62 152 ALA A C 1
ATOM 1228 O O . ALA A 1 152 ? 6.982 2.978 -21.094 1.00 81.62 152 ALA A O 1
ATOM 1229 N N . ILE A 1 153 ? 6.309 4.850 -20.021 1.00 81.06 153 ILE A N 1
ATOM 1230 C CA . ILE A 1 153 ? 6.078 5.668 -21.220 1.00 81.06 153 ILE A CA 1
ATOM 1231 C C . ILE A 1 153 ? 7.410 6.013 -21.886 1.00 81.06 153 ILE A C 1
ATOM 1233 O O . ILE A 1 153 ? 7.546 5.799 -23.086 1.00 81.06 153 ILE A O 1
ATOM 1237 N N . LEU A 1 154 ? 8.409 6.465 -21.123 1.00 75.25 154 LEU A N 1
ATOM 1238 C CA . LEU A 1 154 ? 9.738 6.761 -21.669 1.00 75.25 154 LEU A CA 1
ATOM 1239 C C . LEU A 1 154 ? 10.348 5.535 -22.366 1.00 75.25 154 LEU A C 1
ATOM 1241 O O . LEU A 1 154 ? 10.818 5.643 -23.494 1.00 75.25 154 LEU A O 1
ATOM 1245 N N . LEU A 1 155 ? 10.284 4.352 -21.746 1.00 73.00 155 LEU A N 1
ATOM 1246 C CA . LEU A 1 155 ? 10.763 3.107 -22.365 1.00 73.00 155 LEU A CA 1
ATOM 1247 C C . LEU A 1 155 ? 10.024 2.767 -23.670 1.00 73.00 155 LEU A C 1
ATOM 1249 O O . LEU A 1 155 ? 10.624 2.237 -24.602 1.00 73.00 155 LEU A O 1
ATOM 1253 N N . GLU A 1 156 ? 8.727 3.073 -23.752 1.00 72.44 156 GLU A N 1
ATOM 1254 C CA . GLU A 1 156 ? 7.933 2.912 -24.974 1.00 72.44 156 GLU A CA 1
ATOM 1255 C C . GLU A 1 156 ? 8.338 3.910 -26.069 1.00 72.44 156 GLU A C 1
ATOM 1257 O O . GLU A 1 156 ? 8.436 3.520 -27.231 1.00 72.44 156 GLU A O 1
ATOM 1262 N N . GLU A 1 157 ? 8.617 5.165 -25.711 1.00 69.19 157 GLU A N 1
ATOM 1263 C CA . GLU A 1 157 ? 9.035 6.221 -26.644 1.00 69.19 157 GLU A CA 1
ATOM 1264 C C . GLU A 1 157 ? 10.437 5.997 -27.225 1.00 69.19 157 GLU A C 1
ATOM 1266 O O . GLU A 1 157 ? 10.687 6.359 -28.376 1.00 69.19 157 GLU A O 1
ATOM 1271 N N . TYR A 1 158 ? 11.346 5.380 -26.466 1.00 65.19 158 TYR A N 1
ATOM 1272 C CA . TYR A 1 158 ? 12.710 5.113 -26.925 1.00 65.19 158 TYR A CA 1
ATOM 1273 C C . TYR A 1 158 ? 12.839 3.880 -27.840 1.00 65.19 158 TYR A C 1
ATOM 1275 O O . TYR A 1 158 ? 13.939 3.604 -28.307 1.00 65.19 158 TYR A O 1
ATOM 1283 N N . GLU A 1 159 ? 11.758 3.121 -28.094 1.00 60.03 159 GLU A N 1
ATOM 1284 C CA . GLU A 1 159 ? 11.798 1.765 -28.697 1.00 60.03 159 GLU A CA 1
ATOM 1285 C C . GLU A 1 159 ? 12.769 0.802 -27.973 1.00 60.03 159 GLU A C 1
ATOM 1287 O O . GLU A 1 159 ? 13.081 -0.295 -28.442 1.00 60.03 159 GLU A O 1
ATOM 1292 N N . GLU A 1 160 ? 13.231 1.191 -26.787 1.00 56.47 160 GLU A N 1
ATOM 1293 C CA . GLU A 1 160 ? 14.158 0.455 -25.951 1.00 56.47 160 GLU A CA 1
ATOM 1294 C C . GLU A 1 160 ? 13.351 -0.463 -25.042 1.00 56.47 160 GLU A C 1
ATOM 1296 O O . GLU A 1 160 ? 13.165 -0.235 -23.847 1.00 56.47 160 GLU A O 1
ATOM 1301 N N . GLY A 1 161 ? 12.850 -1.541 -25.641 1.00 48.22 161 GLY A N 1
ATOM 1302 C CA . GLY A 1 161 ? 12.396 -2.705 -24.897 1.00 48.22 161 GLY A CA 1
ATOM 1303 C C . GLY A 1 161 ? 13.593 -3.361 -24.219 1.00 48.22 161 GLY A C 1
ATOM 1304 O O . GLY A 1 161 ? 14.140 -4.334 -24.733 1.00 48.22 161 GLY A O 1
ATOM 1305 N N . TYR A 1 162 ? 14.042 -2.820 -23.087 1.00 49.88 162 TYR A N 1
ATOM 1306 C CA . TYR A 1 162 ? 15.006 -3.517 -22.250 1.00 49.88 162 TYR A CA 1
ATOM 1307 C C . TYR A 1 162 ? 14.311 -4.739 -21.655 1.00 49.88 162 TYR A C 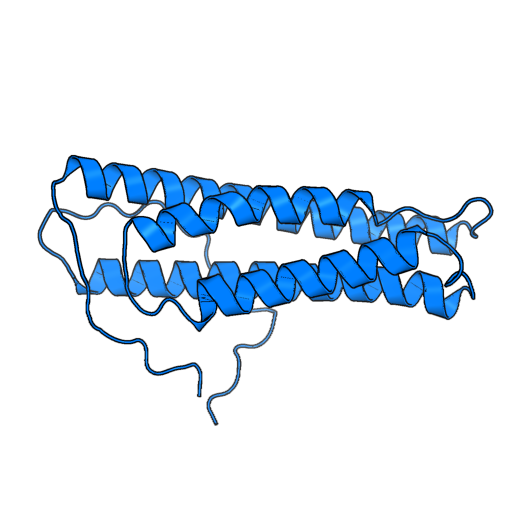1
ATOM 1309 O O . TYR A 1 162 ? 13.552 -4.632 -20.702 1.00 49.88 162 TYR A O 1
ATOM 1317 N N . VAL A 1 163 ? 14.579 -5.913 -22.218 1.00 44.75 163 VAL A N 1
ATOM 1318 C CA . VAL A 1 163 ? 14.419 -7.173 -21.495 1.00 44.75 163 VAL A CA 1
ATOM 1319 C C . VAL A 1 163 ? 15.740 -7.380 -20.774 1.00 44.75 163 VAL A C 1
ATOM 1321 O O . VAL A 1 163 ? 16.696 -7.911 -21.339 1.00 44.75 163 VAL A O 1
ATOM 1324 N N . VAL A 1 164 ? 15.862 -6.859 -19.553 1.00 43.88 164 VAL A N 1
ATOM 1325 C CA . VAL A 1 164 ? 16.998 -7.249 -18.719 1.00 43.88 164 VAL A CA 1
ATOM 1326 C C . VAL A 1 164 ? 16.650 -8.600 -18.102 1.00 43.88 164 VAL A C 1
ATOM 1328 O O . VAL A 1 164 ? 15.971 -8.658 -17.082 1.00 43.88 164 VAL A O 1
ATOM 1331 N N . GLU A 1 165 ? 17.120 -9.677 -18.737 1.00 39.75 165 GLU A N 1
ATOM 1332 C CA . GLU A 1 165 ? 17.051 -11.068 -18.249 1.00 39.75 165 GLU A CA 1
ATOM 1333 C C . GLU A 1 165 ? 17.974 -11.324 -17.034 1.00 39.75 165 GLU A C 1
ATOM 1335 O O . GLU A 1 165 ? 18.267 -12.472 -16.693 1.00 39.75 165 GLU A O 1
ATOM 1340 N N . GLU A 1 166 ? 18.482 -10.285 -16.359 1.00 43.75 166 GLU A N 1
ATOM 1341 C CA . GLU A 1 166 ? 19.170 -10.495 -15.086 1.00 43.75 166 GLU A CA 1
ATOM 1342 C C . GLU A 1 166 ? 18.125 -10.723 -13.999 1.00 43.75 166 GLU A C 1
ATOM 1344 O O . GLU A 1 166 ? 17.644 -9.798 -13.343 1.00 43.75 166 GLU A O 1
ATOM 1349 N N . MET A 1 167 ? 17.800 -12.007 -13.830 1.00 39.47 167 MET A N 1
ATOM 1350 C CA . MET A 1 167 ? 17.176 -12.554 -12.636 1.00 39.47 167 MET A CA 1
ATOM 1351 C C . MET A 1 167 ? 17.818 -11.911 -11.413 1.00 39.47 167 MET A C 1
ATOM 1353 O O . MET A 1 167 ? 19.006 -12.088 -11.137 1.00 39.47 167 MET A O 1
ATOM 1357 N N . PHE A 1 168 ? 17.012 -11.180 -10.659 1.00 44.91 168 PHE A N 1
ATOM 1358 C CA . PHE A 1 168 ? 17.351 -10.870 -9.289 1.00 44.91 168 PHE A CA 1
ATOM 1359 C C . PHE A 1 168 ? 17.423 -12.197 -8.539 1.00 44.91 168 PHE A C 1
ATOM 1361 O O . PHE A 1 168 ? 16.387 -12.859 -8.436 1.00 44.91 168 PHE A O 1
ATOM 1368 N N . PRO A 1 169 ? 18.598 -12.633 -8.040 1.00 39.88 169 PRO A N 1
ATOM 1369 C CA . PRO A 1 169 ? 18.589 -13.691 -7.050 1.00 39.88 169 PRO A CA 1
ATOM 1370 C C . PRO A 1 169 ? 17.707 -13.179 -5.913 1.00 39.88 169 PRO A C 1
ATOM 1372 O O . PRO A 1 169 ? 17.853 -12.030 -5.483 1.00 39.88 169 PRO A O 1
ATOM 1375 N N . GLY A 1 170 ? 16.725 -14.004 -5.548 1.00 34.72 170 GLY A N 1
ATOM 1376 C CA . GLY A 1 170 ? 15.734 -13.687 -4.536 1.00 34.72 170 GLY A CA 1
ATOM 1377 C C . GLY A 1 170 ? 16.388 -13.106 -3.289 1.00 34.72 170 GLY A C 1
ATOM 1378 O O . GLY A 1 170 ? 17.552 -13.376 -2.995 1.00 34.72 170 GLY A O 1
ATOM 1379 N N . PHE A 1 171 ? 15.624 -12.284 -2.580 1.00 33.91 171 PHE A N 1
ATOM 1380 C CA . PHE A 1 171 ? 15.954 -11.849 -1.232 1.00 33.91 171 PHE A CA 1
ATOM 1381 C C . PHE A 1 171 ? 16.255 -13.092 -0.360 1.00 33.91 171 PHE A C 1
ATOM 1383 O O . PHE A 1 171 ? 15.336 -13.731 0.146 1.00 33.91 171 PHE A O 1
ATOM 1390 N N . GLU A 1 172 ? 17.531 -13.484 -0.260 1.00 33.69 172 GLU A N 1
ATOM 1391 C CA . GLU A 1 172 ? 18.061 -14.493 0.680 1.00 33.69 172 GLU A CA 1
ATOM 1392 C C . GLU A 1 172 ? 18.294 -13.917 2.069 1.00 33.69 172 GLU A C 1
ATOM 1394 O O . GLU A 1 172 ? 18.536 -12.700 2.145 1.00 33.69 172 GLU A O 1
#

Foldseek 3Di:
DDDDPDLPPPLPQQDADPDDPDDPVVLVVSVVSLLNLLVSLLVQLLVLLVLLLVLCVVVVNCVPVLNVVSVVLSVVSVVLCCVQRQPPQWPFLVSLQSLQCVLVSLVSNLVSLDDDPPDDPVSRVSSVVSSVSSVVSSVSSNVSSVSSNVVSVVCVVSVPGDGPPPGDPGDD